Protein AF-A0AB39U797-F1 (afdb_monomer_lite)

Foldseek 3Di:
DPQPKDKAKAFFQFFWDWDWDQDPVRDTFIWIKTWGFGDDVPDDTAIEIEIEHDPRRVVLVCQCVDPPNRRGGGQIKMWMAGWDDDPPPHTYGHTDDIDSDDPVRDPRPPPVVCVVVVDDDD

Secondary structure (DSSP, 8-state):
-----EEEEEEESSPPEEEEEE-TTSSEEEEEEEEEEEEETTEEEEEEEEEE-HHHHHHHHHHHT-SSS---TT-EEEEEEEEEPPSSS-EEEEEEEEES--TT------HHHHHHH-----

Organism: NCBI:txid3059038

Radius of gyration: 16.32 Å; chains: 1; bounding box: 32×41×49 Å

pLDDT: mean 81.35, std 17.3, range [38.88, 96.5]

Structure (mmCIF, N/CA/C/O backbone):
data_AF-A0AB39U797-F1
#
_entry.id   AF-A0AB39U797-F1
#
loop_
_atom_site.group_PDB
_atom_site.id
_atom_site.type_symbol
_atom_site.label_atom_id
_atom_site.label_alt_id
_atom_site.label_comp_id
_atom_site.label_asym_id
_atom_site.label_entity_id
_atom_site.label_seq_id
_atom_site.pdbx_PDB_ins_code
_atom_site.Cartn_x
_atom_site.Cartn_y
_atom_site.Cartn_z
_atom_site.occupancy
_atom_site.B_iso_or_equiv
_atom_site.auth_seq_id
_atom_site.auth_comp_id
_atom_site.auth_asym_id
_atom_site.auth_atom_id
_atom_site.pdbx_PDB_model_num
ATOM 1 N N . MET A 1 1 ? 15.899 19.124 6.247 1.00 41.41 1 MET A N 1
ATOM 2 C CA . MET A 1 1 ? 14.515 19.015 5.736 1.00 41.41 1 MET A CA 1
ATOM 3 C C . MET A 1 1 ? 13.696 18.230 6.752 1.00 41.41 1 MET A C 1
ATOM 5 O O . MET A 1 1 ? 13.707 17.011 6.709 1.00 41.41 1 MET A O 1
ATOM 9 N N . SER A 1 2 ? 13.058 18.914 7.703 1.00 42.97 2 SER A N 1
ATOM 10 C CA . SER A 1 2 ? 12.106 18.302 8.643 1.00 42.97 2 SER A CA 1
ATOM 11 C C . SER A 1 2 ? 10.716 18.399 8.020 1.00 42.97 2 SER A C 1
ATOM 13 O O . SER A 1 2 ? 9.949 19.295 8.351 1.00 42.97 2 SER A O 1
ATOM 15 N N . GLY A 1 3 ? 10.449 17.581 7.004 1.00 57.16 3 GLY A N 1
ATOM 16 C CA . GLY A 1 3 ? 9.075 17.386 6.550 1.00 57.16 3 GLY A CA 1
ATOM 17 C C . GLY A 1 3 ? 8.428 16.396 7.502 1.00 57.16 3 GLY A C 1
ATOM 18 O O . GLY A 1 3 ? 8.991 15.316 7.678 1.00 57.16 3 GLY A O 1
ATOM 19 N N . ASP A 1 4 ? 7.310 16.770 8.122 1.00 71.81 4 ASP A N 1
ATOM 20 C CA . ASP A 1 4 ? 6.597 15.927 9.082 1.00 71.81 4 ASP A CA 1
ATOM 21 C C . ASP A 1 4 ? 6.399 14.528 8.501 1.00 71.81 4 ASP A C 1
ATOM 23 O O . ASP A 1 4 ? 5.705 14.324 7.501 1.00 71.81 4 ASP A O 1
ATOM 27 N N . PHE A 1 5 ? 7.097 13.568 9.093 1.00 84.38 5 PHE A N 1
ATOM 28 C CA . PHE A 1 5 ? 7.033 12.180 8.690 1.00 84.38 5 PHE A CA 1
ATOM 29 C C . PHE A 1 5 ? 5.905 11.529 9.470 1.00 84.38 5 PHE A C 1
ATOM 31 O O . PHE A 1 5 ? 5.866 11.631 10.696 1.00 84.38 5 PHE A O 1
ATOM 38 N N . VAL A 1 6 ? 4.980 10.876 8.771 1.00 91.44 6 VAL A N 1
ATOM 39 C 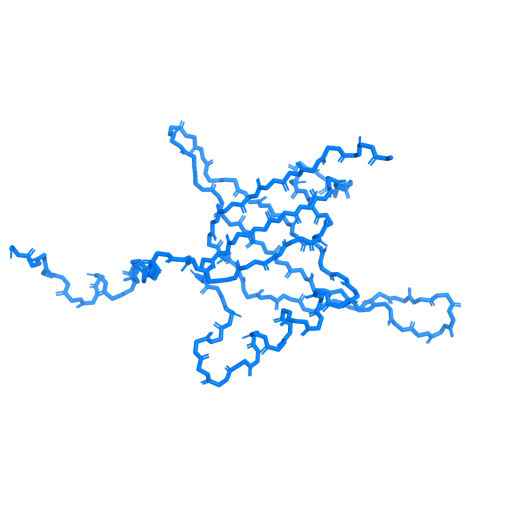CA . VAL A 1 6 ? 3.801 10.309 9.416 1.00 91.44 6 VAL A CA 1
ATOM 40 C C . VAL A 1 6 ? 3.714 8.818 9.176 1.00 91.44 6 VAL A C 1
ATOM 42 O O . VAL A 1 6 ? 3.972 8.341 8.072 1.00 91.44 6 VAL A O 1
ATOM 45 N N . TYR A 1 7 ? 3.322 8.106 10.226 1.00 90.88 7 TYR A N 1
ATOM 46 C CA . TYR A 1 7 ? 3.146 6.665 10.232 1.00 90.88 7 TYR A CA 1
ATOM 47 C C . TYR A 1 7 ? 1.665 6.302 10.301 1.00 90.88 7 TYR A C 1
ATOM 49 O O . TYR A 1 7 ? 0.869 6.999 10.931 1.00 90.88 7 TYR A O 1
ATOM 57 N N . VAL A 1 8 ? 1.310 5.204 9.644 1.00 92.12 8 VAL A N 1
ATOM 58 C CA . VAL A 1 8 ? -0.003 4.565 9.701 1.00 92.12 8 VAL A CA 1
ATOM 59 C C . VAL A 1 8 ? 0.184 3.055 9.795 1.00 92.12 8 VAL A C 1
ATOM 61 O O . VAL A 1 8 ? 1.126 2.503 9.227 1.00 92.12 8 VAL A O 1
ATOM 64 N N . ALA A 1 9 ? -0.717 2.394 10.511 1.00 92.25 9 ALA A N 1
ATOM 65 C CA . ALA A 1 9 ? -0.758 0.945 10.623 1.00 92.25 9 ALA A CA 1
ATOM 66 C C . ALA A 1 9 ? -2.203 0.479 10.452 1.00 92.25 9 ALA A C 1
ATOM 68 O O . ALA A 1 9 ? -3.123 1.114 10.969 1.00 92.25 9 ALA A O 1
ATOM 69 N N . GLY A 1 10 ? -2.408 -0.592 9.696 1.00 92.38 10 GLY A N 1
ATOM 70 C CA . GLY A 1 10 ? -3.743 -1.086 9.387 1.00 92.38 10 GLY A CA 1
ATOM 71 C C . GLY A 1 10 ? -3.728 -2.123 8.278 1.00 92.38 10 GLY A C 1
ATOM 72 O O . GLY A 1 10 ? -2.669 -2.570 7.842 1.00 92.38 10 GLY A O 1
ATOM 73 N N . ASN A 1 11 ? -4.908 -2.501 7.805 1.00 94.44 11 ASN A N 1
ATOM 74 C CA . ASN A 1 11 ? -5.055 -3.534 6.785 1.00 94.44 11 ASN A CA 1
ATOM 75 C C . ASN A 1 11 ? -5.208 -2.915 5.396 1.00 94.44 11 ASN A C 1
ATOM 77 O O . ASN A 1 11 ? -5.811 -1.850 5.236 1.00 94.44 11 ASN A O 1
ATOM 81 N N . LEU A 1 12 ? -4.710 -3.595 4.366 1.00 94.88 12 LEU A N 1
ATOM 82 C CA . LEU A 1 12 ? -4.980 -3.210 2.986 1.00 94.88 12 LEU A CA 1
ATOM 83 C C . LEU A 1 12 ? -6.475 -3.353 2.678 1.00 94.88 12 LEU A C 1
ATOM 85 O O . LEU A 1 12 ? -7.042 -4.441 2.738 1.00 94.88 12 LEU A O 1
ATOM 89 N N . ALA A 1 13 ? -7.119 -2.245 2.318 1.00 93.75 13 ALA A N 1
ATOM 90 C CA . ALA A 1 13 ? -8.530 -2.208 1.942 1.00 93.75 13 ALA A CA 1
ATOM 91 C C . ALA A 1 13 ? -8.780 -2.811 0.548 1.00 93.75 13 ALA A C 1
ATOM 93 O O . ALA A 1 13 ? -9.870 -3.310 0.262 1.00 93.75 13 ALA A O 1
ATOM 94 N N . THR A 1 14 ? -7.768 -2.762 -0.320 1.00 93.56 14 THR A N 1
ATOM 95 C CA . THR A 1 14 ? -7.773 -3.311 -1.681 1.00 93.56 14 THR A CA 1
ATOM 96 C C . THR A 1 14 ? -6.405 -3.888 -2.012 1.00 93.56 14 THR A C 1
ATOM 98 O O . THR A 1 14 ? -5.414 -3.492 -1.396 1.00 93.56 14 THR A O 1
ATOM 101 N N . ASP A 1 15 ? -6.333 -4.732 -3.040 1.00 95.75 15 ASP A N 1
ATOM 102 C CA . ASP A 1 15 ? -5.048 -5.192 -3.568 1.00 95.75 15 ASP A CA 1
ATOM 103 C C . ASP A 1 15 ? -4.169 -4.013 -4.030 1.00 95.75 15 ASP A C 1
ATOM 105 O O . ASP A 1 15 ? -4.701 -2.970 -4.456 1.00 95.75 15 ASP A O 1
ATOM 109 N N . PRO A 1 16 ? -2.829 -4.147 -3.956 1.00 96.06 16 PRO A N 1
ATOM 110 C CA . PRO A 1 16 ? -1.908 -3.159 -4.505 1.00 96.06 16 PRO A CA 1
ATOM 111 C C . PRO A 1 16 ? -2.183 -2.921 -5.993 1.00 96.06 16 PRO A C 1
ATOM 113 O O . PRO A 1 16 ? -2.139 -3.849 -6.799 1.00 96.06 16 PRO A O 1
ATOM 116 N N . ARG A 1 17 ? -2.434 -1.668 -6.390 1.00 95.69 17 ARG A N 1
ATOM 117 C CA . ARG A 1 17 ? -2.651 -1.326 -7.807 1.00 95.69 17 ARG A CA 1
ATOM 118 C C . ARG A 1 17 ? -1.397 -0.720 -8.414 1.00 95.69 17 ARG A C 1
ATOM 120 O O . ARG A 1 17 ? -0.819 0.219 -7.869 1.00 95.69 17 ARG A O 1
ATOM 127 N N . VAL A 1 18 ? -1.022 -1.202 -9.590 1.00 94.88 18 VAL A N 1
ATOM 128 C CA . VAL A 1 18 ? 0.013 -0.579 -10.416 1.00 94.88 18 VAL A CA 1
ATOM 129 C C . VAL A 1 18 ? -0.657 0.435 -11.334 1.00 94.88 18 VAL A C 1
ATOM 131 O O . VAL A 1 18 ? -1.621 0.115 -12.026 1.00 94.88 18 VAL A O 1
ATOM 134 N N . GLN A 1 19 ? -0.148 1.662 -11.356 1.00 93.31 19 GLN A N 1
ATOM 135 C CA . GLN A 1 19 ? -0.585 2.691 -12.289 1.00 93.31 19 GLN A CA 1
ATOM 136 C C . GLN A 1 19 ? 0.613 3.259 -13.038 1.00 93.31 19 GLN A C 1
ATOM 138 O O . GLN A 1 19 ? 1.666 3.512 -12.454 1.00 93.31 19 GLN A O 1
ATOM 143 N N . ARG A 1 20 ? 0.431 3.472 -14.341 1.00 92.31 20 ARG A N 1
ATOM 144 C CA . ARG A 1 20 ? 1.422 4.081 -15.226 1.00 92.31 20 ARG A CA 1
ATOM 145 C C . ARG A 1 20 ? 0.958 5.470 -15.634 1.00 92.31 20 ARG A C 1
ATOM 147 O O . ARG A 1 20 ? -0.202 5.656 -15.998 1.00 92.31 20 ARG A O 1
ATOM 154 N N . PHE A 1 21 ? 1.869 6.426 -15.569 1.00 86.69 21 PHE A N 1
ATOM 155 C CA . PHE A 1 21 ? 1.668 7.810 -15.970 1.00 86.69 21 PHE A CA 1
ATOM 156 C C . PHE A 1 21 ? 2.631 8.139 -17.109 1.00 86.69 21 PHE A C 1
ATOM 158 O O . PHE A 1 21 ? 3.758 7.656 -17.081 1.00 86.69 21 PHE A O 1
ATOM 165 N N . PRO A 1 22 ? 2.234 8.939 -18.106 1.00 85.38 22 PRO A N 1
ATOM 166 C CA . PRO A 1 22 ? 3.173 9.413 -19.118 1.00 85.38 22 PRO A CA 1
ATOM 167 C C . PRO A 1 22 ? 4.316 10.205 -18.468 1.00 85.38 22 PRO A C 1
ATOM 169 O O . PRO A 1 22 ? 4.054 11.099 -17.660 1.00 85.38 22 PRO A O 1
ATOM 172 N N . ALA A 1 23 ? 5.559 9.880 -18.817 1.00 81.00 23 ALA A N 1
ATOM 173 C CA . ALA A 1 23 ? 6.750 10.638 -18.447 1.00 81.00 23 ALA A CA 1
ATOM 174 C C . ALA A 1 23 ? 7.216 11.524 -19.620 1.00 81.00 23 ALA A C 1
ATOM 176 O O . ALA A 1 23 ? 6.803 11.348 -20.768 1.00 81.00 23 ALA A O 1
ATOM 177 N N . ALA A 1 24 ? 8.044 12.529 -19.322 1.00 74.38 24 ALA A N 1
ATOM 178 C CA . ALA A 1 24 ? 8.445 13.567 -20.280 1.00 74.38 24 ALA A CA 1
ATOM 179 C C . ALA A 1 24 ? 9.363 13.067 -21.416 1.00 74.38 24 ALA A C 1
ATOM 181 O O . ALA A 1 24 ? 9.509 13.740 -22.430 1.00 74.38 24 ALA A O 1
ATOM 182 N N . ASP A 1 25 ? 9.971 11.898 -21.253 1.00 80.31 25 ASP A N 1
ATOM 183 C CA . ASP A 1 25 ? 10.928 11.256 -22.160 1.00 80.31 25 ASP A CA 1
ATOM 184 C C . ASP A 1 25 ? 10.278 10.243 -23.122 1.00 80.31 25 ASP A C 1
ATOM 186 O O . ASP A 1 25 ? 10.974 9.510 -23.821 1.00 80.31 25 ASP A O 1
ATOM 190 N N . GLY A 1 26 ? 8.943 10.180 -23.159 1.00 70.69 26 GLY A N 1
ATOM 191 C CA . GLY A 1 26 ? 8.213 9.163 -23.918 1.00 70.69 26 GLY A CA 1
ATOM 192 C C . GLY A 1 26 ? 8.135 7.804 -23.214 1.00 70.69 26 GLY A C 1
ATOM 193 O O . GLY A 1 26 ? 7.594 6.860 -23.789 1.00 70.69 26 GLY A O 1
ATOM 194 N N . MET A 1 27 ? 8.628 7.702 -21.974 1.00 80.81 27 MET A N 1
ATOM 195 C CA . MET A 1 27 ? 8.470 6.525 -21.120 1.00 80.81 27 MET A CA 1
ATOM 196 C C . MET A 1 27 ? 7.235 6.654 -20.217 1.00 80.81 27 MET A C 1
ATOM 198 O O . MET A 1 27 ? 6.468 7.620 -20.282 1.00 80.81 27 MET A O 1
ATOM 202 N N . TYR A 1 28 ? 7.029 5.653 -19.358 1.00 79.81 28 TYR A N 1
ATOM 203 C CA . TYR A 1 28 ? 5.989 5.667 -18.335 1.00 79.81 28 TYR A CA 1
ATOM 204 C C . TYR A 1 28 ? 6.589 5.683 -16.929 1.00 79.81 28 TYR A C 1
ATOM 206 O O . TYR A 1 28 ? 7.361 4.799 -16.558 1.00 79.81 28 TYR A O 1
ATOM 214 N N . ASP A 1 29 ? 6.132 6.629 -16.118 1.00 86.00 29 ASP A N 1
ATOM 215 C CA . ASP A 1 29 ? 6.304 6.627 -14.673 1.00 86.00 29 ASP A CA 1
ATOM 216 C C . ASP A 1 29 ? 5.353 5.599 -14.060 1.00 86.00 29 ASP A C 1
ATOM 218 O O . ASP A 1 29 ? 4.131 5.759 -14.071 1.00 86.00 29 ASP A O 1
ATOM 222 N N . GLU A 1 30 ? 5.909 4.533 -13.500 1.00 91.75 30 GLU A N 1
ATOM 223 C CA . GLU A 1 30 ? 5.132 3.518 -12.797 1.00 91.75 30 GLU A CA 1
ATOM 224 C C . GLU A 1 30 ? 5.105 3.798 -11.291 1.00 91.75 30 GLU A C 1
ATOM 226 O O . GLU A 1 30 ? 6.133 4.070 -10.667 1.00 91.75 30 GLU A O 1
ATOM 231 N N . VAL A 1 31 ? 3.919 3.688 -10.701 1.00 94.00 31 VAL A N 1
ATOM 232 C CA . VAL A 1 31 ? 3.647 3.898 -9.277 1.00 94.00 31 VAL A CA 1
ATOM 233 C C . VAL A 1 31 ? 2.806 2.735 -8.769 1.00 94.00 31 VAL A C 1
ATOM 235 O O . VAL A 1 31 ? 1.920 2.255 -9.476 1.00 94.00 31 VAL A O 1
ATOM 238 N N . VAL A 1 32 ? 3.052 2.303 -7.533 1.00 96.50 32 VAL A N 1
ATOM 239 C CA . VAL A 1 32 ? 2.149 1.388 -6.828 1.00 96.50 32 VAL A CA 1
ATOM 240 C C . VAL A 1 32 ? 1.346 2.180 -5.813 1.00 96.50 32 VAL A C 1
ATOM 242 O O . VAL A 1 32 ? 1.914 2.914 -5.003 1.00 96.50 32 VAL A O 1
ATOM 245 N N . TRP A 1 33 ? 0.028 2.020 -5.856 1.00 96.19 33 TRP A N 1
ATOM 246 C CA . TRP A 1 33 ? -0.868 2.574 -4.857 1.00 96.19 33 TRP A CA 1
ATOM 247 C C . TRP A 1 33 ? -1.363 1.492 -3.916 1.00 96.19 33 TRP A C 1
ATOM 249 O O . TRP A 1 33 ? -1.822 0.434 -4.350 1.00 96.19 33 TRP A O 1
ATOM 259 N N . LEU A 1 34 ? -1.330 1.814 -2.629 1.00 95.94 34 LEU A N 1
ATOM 260 C CA . LEU A 1 34 ? -1.960 1.036 -1.572 1.00 95.94 34 LEU A CA 1
ATOM 261 C C . LEU A 1 34 ? -3.065 1.879 -0.942 1.00 95.94 34 LEU A C 1
ATOM 263 O O . LEU A 1 34 ? -2.955 3.103 -0.860 1.00 95.94 34 LEU A O 1
ATOM 267 N N . THR A 1 35 ? -4.122 1.233 -0.470 1.00 95.81 35 THR A N 1
ATOM 268 C CA . THR A 1 35 ? -5.141 1.880 0.359 1.00 95.81 35 THR A CA 1
ATOM 269 C C . THR A 1 35 ? -5.183 1.152 1.689 1.00 95.81 35 THR A C 1
ATOM 271 O O . THR A 1 35 ? -5.529 -0.024 1.723 1.00 95.81 35 THR A O 1
ATOM 274 N N . VAL A 1 36 ? -4.815 1.838 2.769 1.00 94.75 36 VAL A N 1
ATOM 275 C CA . VAL A 1 36 ? -4.795 1.275 4.123 1.00 94.75 36 VAL A CA 1
ATOM 276 C C . VAL A 1 36 ? -6.037 1.737 4.869 1.00 94.75 36 VAL A C 1
ATOM 278 O O . VAL A 1 36 ? -6.302 2.938 4.934 1.00 94.75 36 VAL A O 1
ATOM 281 N N . ALA A 1 37 ? -6.786 0.787 5.419 1.00 94.44 37 ALA A N 1
ATOM 282 C CA . ALA A 1 37 ? -7.855 1.028 6.373 1.00 94.44 37 ALA A CA 1
ATOM 283 C C . ALA A 1 37 ? -7.258 1.082 7.785 1.00 94.44 37 ALA A C 1
ATOM 285 O O . ALA A 1 37 ? -6.719 0.091 8.281 1.00 94.44 37 ALA A O 1
ATOM 286 N N . VAL A 1 38 ? -7.343 2.250 8.416 1.00 92.94 38 VAL A N 1
ATOM 287 C CA . VAL A 1 38 ? -6.852 2.519 9.769 1.00 92.94 38 VAL A CA 1
ATOM 288 C C . VAL A 1 38 ? -8.058 2.660 10.687 1.00 92.94 38 VAL A C 1
ATOM 290 O O . VAL A 1 38 ? -8.889 3.553 10.512 1.00 92.94 38 VAL A O 1
ATOM 293 N N . ASN A 1 39 ? -8.168 1.757 11.655 1.00 90.38 39 ASN A N 1
ATOM 294 C CA . ASN A 1 39 ? -9.236 1.796 12.646 1.00 90.38 39 ASN A CA 1
ATOM 295 C C . ASN A 1 39 ? -8.813 2.652 13.839 1.00 90.38 39 ASN A C 1
ATOM 297 O O . ASN A 1 39 ? -7.689 2.545 14.324 1.00 90.38 39 ASN A O 1
ATOM 301 N N . HIS A 1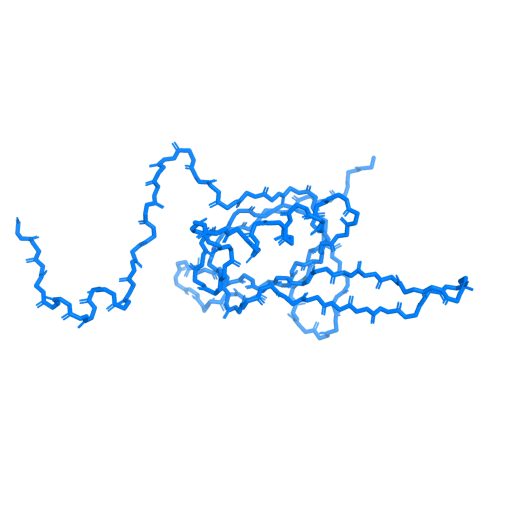 40 ? -9.745 3.469 14.321 1.00 86.06 40 HIS A N 1
ATOM 302 C CA . HIS A 1 40 ? -9.543 4.393 15.431 1.00 86.06 40 HIS A CA 1
ATOM 303 C C . HIS A 1 40 ? -10.551 4.090 16.537 1.00 86.06 40 HIS A C 1
ATOM 305 O O . HIS A 1 40 ? -11.721 3.819 16.261 1.00 86.06 40 HIS A O 1
ATOM 311 N N . THR A 1 41 ? -10.130 4.158 17.799 1.00 89.94 41 THR A N 1
ATOM 312 C CA . THR A 1 41 ? -11.048 3.967 18.928 1.00 89.94 41 THR A CA 1
ATOM 313 C C . THR A 1 41 ? -12.081 5.092 18.951 1.00 89.94 41 THR A C 1
ATOM 315 O O . THR A 1 41 ? -11.731 6.256 19.121 1.00 89.94 41 THR A O 1
ATOM 318 N N . GLY A 1 42 ? -13.360 4.746 18.789 1.00 88.19 42 GLY A N 1
ATOM 319 C CA . GLY A 1 42 ? -14.465 5.707 18.864 1.00 88.19 42 GLY A CA 1
ATOM 320 C C . GLY A 1 42 ? -14.632 6.612 17.638 1.00 88.19 42 GLY A C 1
ATOM 321 O O . GLY A 1 42 ? -15.380 7.583 17.710 1.00 88.19 42 GLY A O 1
ATOM 322 N N . ALA A 1 43 ? -13.972 6.308 16.517 1.00 89.62 43 ALA A N 1
ATOM 323 C CA . ALA A 1 43 ? -14.137 7.039 15.263 1.00 89.62 43 ALA A CA 1
ATOM 324 C C . ALA A 1 43 ? -14.292 6.085 14.071 1.00 89.62 43 ALA A C 1
ATOM 326 O O . ALA A 1 43 ? -13.986 4.896 14.149 1.00 89.62 43 ALA A O 1
ATOM 327 N N . ALA A 1 44 ? -14.798 6.616 12.959 1.00 90.38 44 ALA A N 1
ATOM 328 C CA . ALA A 1 44 ? -14.914 5.857 11.721 1.00 90.38 44 ALA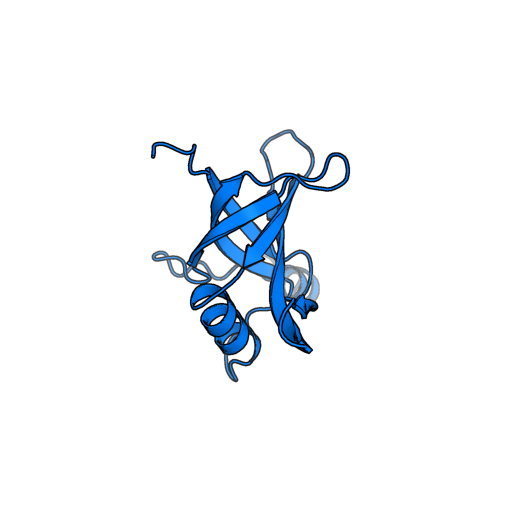 A CA 1
ATOM 329 C C . ALA A 1 44 ? -13.531 5.460 11.177 1.00 90.38 44 ALA A C 1
ATOM 331 O O . ALA A 1 44 ? -12.549 6.184 11.357 1.00 90.38 44 ALA A O 1
ATOM 332 N N . THR A 1 45 ? -13.477 4.331 10.466 1.00 91.00 45 THR A N 1
ATOM 333 C CA . THR A 1 45 ? -12.275 3.871 9.763 1.00 91.00 45 THR A CA 1
ATOM 334 C C . THR A 1 45 ? -11.777 4.935 8.786 1.00 91.00 45 THR A C 1
ATOM 336 O O . THR A 1 45 ? -12.511 5.400 7.910 1.00 91.00 45 THR A O 1
ATOM 339 N N . GLU A 1 46 ? -10.505 5.296 8.912 1.00 92.38 46 GLU A N 1
ATOM 340 C CA . GLU A 1 46 ? -9.812 6.197 7.999 1.00 92.38 46 GLU A CA 1
ATOM 341 C C . GLU A 1 46 ? -9.206 5.391 6.846 1.00 92.38 46 GLU A C 1
ATOM 343 O O . GLU A 1 46 ? -8.572 4.361 7.058 1.00 92.38 46 GLU A O 1
ATOM 348 N N . TYR A 1 47 ? -9.354 5.882 5.615 1.00 93.00 47 TYR A N 1
ATOM 349 C CA . TYR A 1 47 ? -8.711 5.293 4.442 1.00 93.00 47 TYR A CA 1
ATOM 350 C C . TYR A 1 47 ? -7.580 6.196 3.958 1.00 93.00 47 TYR A C 1
ATOM 352 O O . TYR A 1 47 ? -7.821 7.320 3.508 1.00 93.00 47 TYR A O 1
ATOM 360 N N . VAL A 1 48 ? -6.351 5.689 4.025 1.00 94.00 48 VAL A N 1
ATOM 361 C CA . VAL A 1 48 ? -5.136 6.419 3.650 1.00 94.00 48 VAL A CA 1
ATOM 362 C C . VAL A 1 48 ? -4.568 5.836 2.363 1.00 94.00 48 VAL A C 1
ATOM 364 O O . VAL A 1 48 ? -4.294 4.639 2.280 1.00 94.00 48 VAL A O 1
ATOM 367 N N . GLU A 1 49 ? -4.370 6.679 1.349 1.00 95.38 49 GLU A N 1
ATOM 368 C CA . GLU A 1 49 ? -3.683 6.280 0.119 1.00 95.38 49 GLU A CA 1
ATOM 369 C C . GLU A 1 49 ? -2.164 6.412 0.279 1.00 95.38 49 GLU A C 1
ATOM 371 O O . GLU A 1 49 ? -1.648 7.457 0.679 1.00 95.38 49 GLU A O 1
ATOM 376 N N . LEU A 1 50 ? -1.429 5.361 -0.071 1.00 95.25 50 LEU A N 1
ATOM 377 C CA . LEU A 1 50 ? 0.029 5.364 -0.087 1.00 95.25 50 LEU A CA 1
ATOM 378 C C . LEU A 1 50 ? 0.515 5.334 -1.530 1.00 95.25 50 LEU A C 1
ATOM 380 O O . LEU A 1 50 ? 0.098 4.486 -2.315 1.00 95.25 50 LEU A O 1
ATOM 384 N N . GLU A 1 51 ? 1.413 6.252 -1.861 1.00 95.31 51 GLU A N 1
ATOM 385 C CA . GLU A 1 51 ? 2.079 6.332 -3.156 1.00 95.31 51 GLU A CA 1
ATOM 386 C C . GLU A 1 51 ? 3.499 5.775 -3.024 1.00 95.31 51 GLU A C 1
ATOM 388 O O . GLU A 1 51 ? 4.365 6.422 -2.428 1.00 95.31 51 GLU A O 1
ATOM 393 N N . ALA A 1 52 ? 3.751 4.591 -3.581 1.00 94.94 52 ALA A N 1
ATOM 394 C CA . ALA A 1 52 ? 5.071 3.976 -3.605 1.00 94.94 52 ALA A CA 1
ATOM 395 C C . ALA A 1 52 ? 5.766 4.201 -4.954 1.00 94.94 52 ALA A C 1
ATOM 397 O O . ALA A 1 52 ? 5.223 3.903 -6.022 1.00 94.94 52 ALA A O 1
ATOM 398 N N . ARG A 1 53 ? 7.005 4.698 -4.895 1.00 92.88 53 ARG A N 1
ATOM 399 C CA . ARG A 1 53 ? 7.884 4.941 -6.050 1.00 92.88 53 ARG A CA 1
ATOM 400 C C . ARG A 1 53 ? 9.269 4.333 -5.823 1.00 92.88 53 ARG A C 1
ATOM 402 O O . ARG A 1 53 ? 9.589 3.894 -4.719 1.00 92.88 53 ARG A O 1
ATOM 409 N N . GLY A 1 54 ? 10.095 4.319 -6.870 1.00 90.06 54 GLY A N 1
ATOM 410 C CA . GLY A 1 54 ? 11.494 3.890 -6.789 1.00 90.06 54 GLY A CA 1
ATOM 411 C C . GLY A 1 54 ? 11.649 2.463 -6.252 1.00 90.06 54 GLY A C 1
ATOM 412 O O . GLY A 1 54 ? 10.903 1.568 -6.640 1.00 90.06 54 GLY A O 1
ATOM 413 N N . LYS A 1 55 ? 12.603 2.253 -5.337 1.00 87.94 55 LYS A N 1
ATOM 414 C CA . LYS A 1 55 ? 12.890 0.927 -4.761 1.00 87.94 55 LYS A CA 1
ATOM 415 C C . LYS A 1 55 ? 11.725 0.360 -3.944 1.00 87.94 55 LYS A C 1
ATOM 417 O O . LYS A 1 55 ? 11.438 -0.827 -4.052 1.00 87.94 55 LYS A O 1
ATOM 422 N N . THR A 1 56 ? 11.021 1.198 -3.182 1.00 90.31 56 THR A N 1
ATOM 423 C CA . THR A 1 56 ? 9.876 0.772 -2.358 1.00 90.31 56 THR A CA 1
ATOM 424 C C . THR A 1 56 ? 8.747 0.205 -3.218 1.00 90.31 56 THR A C 1
ATOM 426 O O . THR A 1 56 ? 8.118 -0.779 -2.844 1.00 90.31 56 THR A O 1
ATOM 429 N N . LYS A 1 57 ? 8.529 0.777 -4.408 1.00 93.19 57 LYS A N 1
ATOM 430 C CA . LYS A 1 57 ? 7.575 0.252 -5.393 1.00 93.19 57 LYS A CA 1
ATOM 431 C C . LYS A 1 57 ? 7.922 -1.176 -5.825 1.00 93.19 57 LYS A C 1
ATOM 433 O O . LYS A 1 57 ? 7.044 -2.030 -5.822 1.00 93.19 57 LYS A O 1
ATOM 438 N N . GLU A 1 58 ? 9.176 -1.437 -6.199 1.00 92.06 58 GLU A N 1
ATOM 439 C CA . GLU A 1 58 ? 9.588 -2.782 -6.635 1.00 92.06 58 GLU A CA 1
ATOM 440 C C . GLU A 1 58 ? 9.526 -3.794 -5.486 1.00 92.06 58 GLU A C 1
ATOM 442 O O . GLU A 1 58 ? 9.079 -4.919 -5.689 1.00 92.06 58 GLU A O 1
ATOM 447 N N . TYR A 1 59 ? 9.878 -3.380 -4.265 1.00 91.31 59 TYR A N 1
ATOM 448 C CA . TYR A 1 59 ? 9.716 -4.220 -3.077 1.00 91.31 59 TYR A CA 1
ATOM 449 C C . TYR A 1 59 ? 8.257 -4.652 -2.874 1.00 91.31 59 TYR A C 1
ATOM 451 O O . TYR A 1 59 ? 7.976 -5.840 -2.744 1.00 91.31 59 TYR A O 1
ATOM 459 N N . ILE A 1 60 ? 7.314 -3.709 -2.944 1.00 93.44 60 ILE A N 1
ATOM 460 C CA . ILE A 1 60 ? 5.880 -3.999 -2.802 1.00 93.44 60 ILE A CA 1
ATOM 461 C C . ILE A 1 60 ? 5.367 -4.897 -3.933 1.00 93.44 60 ILE A C 1
ATOM 463 O O . ILE A 1 60 ? 4.571 -5.794 -3.674 1.00 93.44 60 ILE A O 1
ATOM 467 N N . LYS A 1 61 ? 5.823 -4.698 -5.177 1.00 94.25 61 LYS A N 1
ATOM 468 C CA . LYS A 1 61 ? 5.460 -5.582 -6.300 1.00 94.25 61 LYS A CA 1
ATOM 469 C C . LYS A 1 61 ? 5.916 -7.015 -6.057 1.00 94.25 61 LYS A C 1
ATOM 471 O O . LYS A 1 61 ? 5.151 -7.936 -6.313 1.00 94.25 61 LYS A O 1
ATOM 476 N N . ASN A 1 62 ? 7.130 -7.192 -5.541 1.00 91.88 62 ASN A N 1
ATOM 477 C CA . ASN A 1 62 ? 7.657 -8.516 -5.230 1.00 91.88 62 ASN A CA 1
ATOM 478 C C . ASN A 1 62 ? 6.872 -9.185 -4.098 1.00 91.88 62 ASN A C 1
ATOM 480 O O . ASN A 1 62 ? 6.564 -10.365 -4.210 1.00 91.88 62 ASN A O 1
ATOM 484 N N . LEU A 1 63 ? 6.494 -8.437 -3.055 1.00 92.62 63 LEU A N 1
ATOM 485 C CA . LEU A 1 63 ? 5.633 -8.956 -1.988 1.00 92.62 63 LEU A CA 1
ATOM 486 C C . LEU A 1 63 ? 4.240 -9.338 -2.503 1.00 92.62 63 LEU A C 1
ATOM 488 O O . LEU A 1 63 ? 3.716 -10.382 -2.139 1.00 92.62 63 LEU A O 1
ATOM 492 N N . ALA A 1 64 ? 3.640 -8.524 -3.372 1.00 93.69 64 ALA A N 1
ATOM 493 C CA . ALA A 1 64 ? 2.335 -8.825 -3.962 1.00 93.69 64 ALA A CA 1
ATOM 494 C C . ALA A 1 64 ? 2.373 -10.044 -4.903 1.00 93.69 64 ALA A C 1
ATOM 496 O O . ALA A 1 64 ? 1.372 -10.734 -5.062 1.00 93.69 64 ALA A O 1
ATOM 497 N N . ALA A 1 65 ? 3.526 -10.312 -5.522 1.00 93.06 65 ALA A N 1
ATOM 498 C CA . ALA A 1 65 ? 3.753 -11.458 -6.400 1.00 93.06 65 ALA A CA 1
ATOM 499 C C . ALA A 1 65 ? 4.360 -12.678 -5.679 1.00 93.06 65 ALA A C 1
ATOM 501 O O . ALA A 1 65 ? 4.719 -13.654 -6.342 1.00 93.06 65 ALA A O 1
ATOM 502 N N . ALA A 1 66 ? 4.525 -12.626 -4.352 1.00 89.81 66 ALA A N 1
ATOM 503 C CA . ALA A 1 66 ? 5.1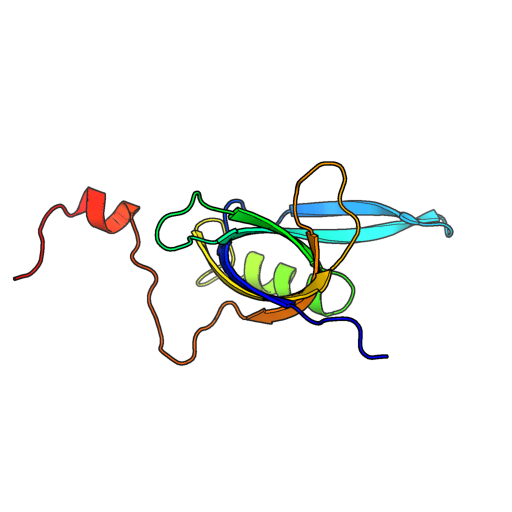52 -13.702 -3.600 1.00 89.81 66 ALA A CA 1
ATOM 504 C C . ALA A 1 66 ? 4.305 -14.990 -3.666 1.00 89.81 66 ALA A C 1
ATOM 506 O O . ALA A 1 66 ? 3.078 -14.929 -3.585 1.00 89.81 66 ALA A O 1
ATOM 507 N N . PRO A 1 67 ? 4.932 -16.172 -3.805 1.00 85.25 67 PRO A N 1
ATOM 508 C CA . PRO A 1 67 ? 4.203 -17.438 -3.903 1.00 85.25 67 PRO A CA 1
ATOM 509 C C . PRO A 1 67 ? 3.611 -17.905 -2.565 1.00 85.25 67 PRO A C 1
ATOM 511 O O . PRO A 1 67 ? 2.722 -18.752 -2.555 1.00 85.25 67 PRO A O 1
ATOM 514 N N . VAL A 1 68 ? 4.118 -17.379 -1.448 1.00 85.44 68 VAL A N 1
ATOM 515 C CA . VAL A 1 68 ? 3.677 -17.674 -0.082 1.00 85.44 68 VAL A CA 1
ATOM 516 C C . VAL A 1 68 ? 3.389 -16.338 0.589 1.00 85.44 68 VAL A C 1
ATOM 518 O O . VAL A 1 68 ? 4.208 -15.427 0.482 1.00 85.44 68 VAL A O 1
ATOM 521 N N . ASP A 1 69 ? 2.215 -16.229 1.211 1.00 84.00 69 ASP A N 1
ATOM 522 C CA . ASP A 1 69 ? 1.709 -15.028 1.887 1.00 84.00 69 ASP A CA 1
ATOM 523 C C . ASP A 1 69 ? 1.853 -13.729 1.068 1.00 84.00 69 ASP A C 1
ATOM 525 O O .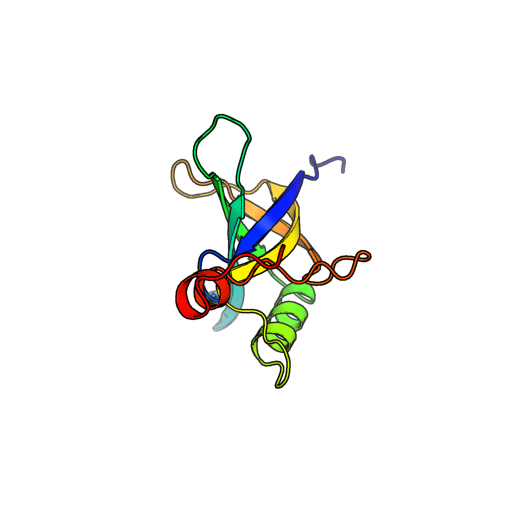 ASP A 1 69 ? 2.489 -12.767 1.512 1.00 84.00 69 ASP A O 1
ATOM 529 N N . PRO A 1 70 ? 1.274 -13.674 -0.151 1.00 91.38 70 PRO A N 1
ATOM 530 C CA . PRO A 1 70 ? 1.344 -12.480 -0.978 1.00 91.38 70 PRO A CA 1
ATOM 531 C C . PRO A 1 70 ? 0.693 -11.281 -0.288 1.00 91.38 70 PRO A C 1
ATOM 533 O O . PRO A 1 70 ? -0.352 -11.392 0.356 1.00 91.38 70 PRO A O 1
ATOM 536 N N . LEU A 1 71 ? 1.270 -10.100 -0.506 1.00 92.69 71 LEU A N 1
ATOM 537 C CA . LEU A 1 71 ? 0.662 -8.844 -0.082 1.00 92.69 71 LEU A CA 1
ATOM 538 C C . LEU A 1 71 ? -0.618 -8.577 -0.889 1.00 92.69 71 LEU A C 1
ATOM 540 O O . LEU A 1 71 ? -0.559 -8.198 -2.060 1.00 92.69 71 LEU A O 1
ATOM 544 N N . CYS A 1 72 ? -1.769 -8.713 -0.242 1.00 93.44 72 CYS A N 1
ATOM 545 C CA . CYS A 1 72 ? -3.085 -8.580 -0.856 1.00 93.44 72 CYS A CA 1
ATOM 546 C C . CYS A 1 72 ? -4.060 -7.834 0.066 1.00 93.44 72 CYS A C 1
ATOM 548 O O . CYS A 1 72 ? -3.716 -7.379 1.161 1.00 93.44 72 CYS A O 1
ATOM 550 N N . LYS A 1 73 ? -5.301 -7.656 -0.385 1.00 93.56 73 LYS A N 1
ATOM 551 C CA . LYS A 1 73 ? -6.380 -7.138 0.455 1.00 93.56 73 LYS A CA 1
ATOM 552 C C . LYS A 1 73 ? -6.460 -7.931 1.766 1.00 93.56 73 LYS A C 1
ATOM 554 O O . LYS A 1 73 ? -6.525 -9.152 1.767 1.00 93.56 73 LYS A O 1
ATOM 559 N N . GLY A 1 74 ? -6.525 -7.214 2.884 1.00 90.50 74 GLY A N 1
ATOM 560 C CA . GLY A 1 74 ? -6.573 -7.790 4.226 1.00 90.50 74 GLY A CA 1
ATOM 561 C C . GLY A 1 74 ? -5.206 -7.926 4.895 1.00 90.50 74 GLY A C 1
ATOM 562 O O . GLY A 1 74 ? -5.163 -7.931 6.124 1.00 90.50 74 GLY A O 1
ATOM 563 N N . SER A 1 75 ? -4.095 -7.927 4.146 1.00 91.44 75 SER A N 1
ATOM 564 C CA . SER A 1 75 ? -2.752 -7.939 4.737 1.00 91.44 75 SER A CA 1
ATOM 565 C C . SER A 1 75 ? -2.549 -6.728 5.645 1.00 91.44 75 SER A C 1
ATOM 567 O O . SER A 1 75 ? -2.876 -5.596 5.272 1.00 91.44 75 SER A O 1
ATOM 569 N N . PHE A 1 76 ? -2.009 -6.958 6.840 1.00 91.69 76 PHE A N 1
ATOM 570 C CA . PHE A 1 76 ? -1.621 -5.879 7.739 1.00 91.69 76 PHE A CA 1
ATOM 571 C C . PHE A 1 76 ? -0.312 -5.248 7.272 1.00 91.69 76 PHE A C 1
ATOM 573 O O . PHE A 1 76 ? 0.612 -5.937 6.844 1.00 91.69 76 PHE A O 1
ATOM 580 N N . VAL A 1 77 ? -0.241 -3.924 7.345 1.00 92.56 77 VAL A N 1
ATOM 581 C CA . VAL A 1 77 ? 0.934 -3.154 6.957 1.00 92.56 77 VAL A CA 1
ATOM 582 C C . VAL A 1 77 ? 1.186 -2.022 7.942 1.00 92.56 77 VAL A C 1
ATOM 584 O O . VAL A 1 77 ? 0.262 -1.400 8.469 1.00 92.56 77 VAL A O 1
ATOM 587 N N . MET A 1 78 ? 2.461 -1.707 8.127 1.00 92.62 78 MET A N 1
ATOM 588 C CA . MET A 1 78 ? 2.937 -0.473 8.733 1.00 92.62 78 MET A CA 1
ATOM 589 C C . MET A 1 78 ? 3.637 0.350 7.660 1.00 92.62 78 MET A C 1
ATOM 591 O O . MET A 1 78 ? 4.551 -0.118 6.981 1.00 92.62 78 MET A O 1
ATOM 595 N N . ALA A 1 79 ? 3.204 1.591 7.498 1.00 92.31 79 ALA A N 1
ATOM 596 C CA . ALA A 1 79 ? 3.682 2.478 6.456 1.00 92.31 79 ALA A CA 1
ATOM 597 C C . ALA A 1 79 ? 4.047 3.837 7.042 1.00 92.31 79 ALA A C 1
ATOM 599 O O . ALA A 1 79 ? 3.321 4.390 7.862 1.00 92.31 79 ALA A O 1
ATOM 600 N N . GLY A 1 80 ? 5.170 4.386 6.596 1.00 91.75 80 GLY A N 1
ATOM 601 C CA . GLY A 1 80 ? 5.662 5.699 6.986 1.00 91.75 80 GLY A CA 1
ATOM 602 C C . GLY A 1 80 ? 6.006 6.532 5.761 1.00 91.75 80 GLY A C 1
ATOM 603 O O . GLY A 1 80 ? 6.596 6.028 4.801 1.00 91.75 80 GLY A O 1
ATOM 604 N N . GLY A 1 81 ? 5.647 7.810 5.765 1.00 92.75 81 GLY A N 1
ATOM 605 C CA . GLY A 1 81 ? 5.887 8.663 4.613 1.00 92.75 81 GLY A CA 1
ATOM 606 C C . GLY A 1 81 ? 5.604 10.137 4.838 1.00 92.75 81 GLY A C 1
ATOM 607 O O . GLY A 1 81 ? 5.124 10.559 5.889 1.00 92.75 81 GLY A O 1
ATOM 608 N N . SER A 1 82 ? 5.888 10.931 3.810 1.00 92.94 82 SER A N 1
ATOM 609 C CA . SER A 1 82 ? 5.606 12.366 3.818 1.00 92.94 82 SER A CA 1
ATOM 610 C C . SER A 1 82 ? 4.191 12.641 3.298 1.00 92.94 82 SER A C 1
ATOM 612 O O . SER A 1 82 ? 3.821 12.091 2.253 1.00 92.94 82 SER A O 1
ATOM 614 N N . PRO A 1 83 ? 3.403 13.512 3.950 1.00 91.56 83 PRO A N 1
ATOM 615 C CA . PRO A 1 83 ? 2.108 13.941 3.441 1.00 91.56 83 PRO A CA 1
ATOM 616 C C . PRO A 1 83 ? 2.201 14.495 2.020 1.00 91.56 83 PRO A C 1
ATOM 618 O O . PRO A 1 83 ? 3.127 15.226 1.664 1.00 91.56 83 PRO A O 1
ATOM 621 N N . ALA A 1 84 ? 1.221 14.152 1.194 1.00 88.88 84 ALA A N 1
ATOM 622 C CA . ALA A 1 84 ? 1.127 14.618 -0.177 1.00 88.88 84 ALA A CA 1
ATOM 623 C C . ALA A 1 84 ? -0.262 15.183 -0.455 1.00 88.88 84 ALA A C 1
ATOM 625 O O . ALA A 1 84 ? -1.259 14.718 0.094 1.00 88.88 84 ALA A O 1
ATOM 626 N N . LYS A 1 85 ? -0.337 16.157 -1.367 1.00 81.81 85 LYS A N 1
ATOM 627 C CA . LYS A 1 85 ? -1.628 16.645 -1.858 1.00 81.81 85 LYS A CA 1
ATOM 628 C C . LYS A 1 85 ? -2.377 15.494 -2.535 1.00 81.81 85 LYS A C 1
ATOM 630 O O . LYS A 1 85 ? -1.871 14.888 -3.486 1.00 81.81 85 LYS A O 1
ATOM 635 N N . ALA A 1 86 ? -3.572 15.207 -2.038 1.00 77.56 86 ALA A N 1
ATOM 636 C CA . ALA A 1 86 ? -4.535 14.315 -2.663 1.00 77.56 86 ALA A CA 1
ATOM 637 C C . ALA A 1 86 ? -5.619 15.131 -3.379 1.00 77.56 86 ALA A C 1
ATOM 639 O O . ALA A 1 86 ? -5.795 16.321 -3.111 1.00 77.56 86 ALA A O 1
ATOM 640 N N . LYS A 1 87 ? -6.360 14.492 -4.288 1.00 72.62 87 LYS A N 1
ATOM 641 C CA . LYS A 1 87 ? -7.605 15.070 -4.805 1.00 72.62 87 LYS A CA 1
ATOM 642 C C . LYS A 1 87 ? -8.728 14.778 -3.799 1.00 72.62 87 LYS A C 1
ATOM 644 O O . LYS A 1 87 ? -8.979 13.617 -3.489 1.00 72.62 87 LYS A O 1
ATOM 649 N N . GLY A 1 88 ? -9.406 15.822 -3.323 1.00 71.75 88 GLY A N 1
ATOM 650 C CA . GLY A 1 88 ? -10.486 15.718 -2.330 1.00 71.75 88 GLY A CA 1
ATOM 651 C C . GLY A 1 88 ? -9.991 15.559 -0.885 1.00 71.75 88 GLY A C 1
ATOM 652 O O . GLY A 1 88 ? -8.838 15.850 -0.587 1.00 71.75 88 GLY A O 1
ATOM 653 N N . ASN A 1 89 ? -10.867 15.077 0.004 1.00 68.75 89 ASN A N 1
ATOM 654 C CA . ASN A 1 89 ? -10.602 14.915 1.446 1.00 68.75 89 ASN A CA 1
ATOM 655 C C . ASN A 1 89 ? -9.832 13.633 1.820 1.00 68.75 89 ASN A C 1
ATOM 657 O O . ASN A 1 89 ? -9.743 13.289 2.996 1.00 68.75 89 ASN A O 1
ATOM 661 N N . LYS A 1 90 ? -9.299 12.887 0.847 1.00 77.19 90 LYS A N 1
ATOM 662 C CA . LYS A 1 90 ? -8.550 11.660 1.141 1.00 77.19 90 LYS A CA 1
ATOM 663 C C . LYS A 1 90 ? -7.141 11.999 1.591 1.00 77.19 90 LYS A C 1
ATOM 665 O O . LYS A 1 90 ? -6.464 12.816 0.974 1.00 77.19 90 LYS A O 1
ATOM 670 N N . ARG A 1 91 ? -6.670 11.344 2.643 1.00 87.88 91 ARG A N 1
ATOM 671 C CA . ARG A 1 91 ? -5.290 11.502 3.084 1.00 87.88 91 ARG A CA 1
ATOM 672 C C . ARG A 1 91 ? -4.369 10.672 2.202 1.00 87.88 91 ARG A C 1
ATOM 674 O O . ARG A 1 91 ? -4.667 9.517 1.903 1.00 87.88 91 ARG A O 1
ATOM 681 N N . LYS A 1 92 ? -3.239 11.260 1.810 1.00 92.44 92 LYS A N 1
ATOM 682 C CA . LYS A 1 92 ? -2.242 10.606 0.967 1.00 92.44 92 LYS A CA 1
ATOM 683 C C . LYS A 1 92 ? -0.837 10.783 1.526 1.00 92.44 92 LYS A C 1
ATOM 685 O O . LYS A 1 92 ? -0.455 11.896 1.887 1.00 92.44 92 LYS A O 1
ATOM 690 N N . LEU A 1 93 ? -0.059 9.704 1.530 1.00 93.00 93 LEU A N 1
ATOM 691 C CA . LEU A 1 93 ? 1.350 9.701 1.922 1.00 93.00 93 LEU A CA 1
ATOM 692 C C . LEU A 1 93 ? 2.230 9.245 0.751 1.00 93.00 93 LEU A C 1
ATOM 694 O O . LEU A 1 93 ? 1.923 8.262 0.080 1.00 93.00 93 LEU A O 1
ATOM 698 N N . LYS A 1 94 ? 3.347 9.938 0.516 1.00 93.38 94 LYS A N 1
ATOM 699 C CA . LYS A 1 94 ? 4.458 9.420 -0.293 1.00 93.38 94 LYS A CA 1
ATOM 700 C C . LYS A 1 94 ? 5.271 8.477 0.573 1.00 93.38 94 LYS A C 1
ATOM 702 O O . LYS A 1 94 ? 5.861 8.907 1.563 1.00 93.38 94 LYS A O 1
ATOM 707 N N . LEU A 1 95 ? 5.263 7.207 0.204 1.00 91.94 95 LEU A N 1
ATOM 708 C CA . LEU A 1 95 ? 5.796 6.133 1.019 1.00 91.94 95 LEU A CA 1
ATOM 709 C C . LEU A 1 95 ? 7.326 6.162 1.041 1.00 91.94 95 LEU A C 1
ATOM 711 O O . LEU A 1 95 ? 7.968 6.261 -0.004 1.00 91.94 95 LEU A O 1
ATOM 715 N N . VAL A 1 96 ? 7.895 6.041 2.237 1.00 87.94 96 VAL A N 1
ATOM 716 C CA . VAL A 1 96 ? 9.345 5.972 2.470 1.00 87.94 96 VAL A CA 1
ATOM 717 C C . VAL A 1 96 ? 9.697 4.716 3.266 1.00 87.94 96 VAL A C 1
ATOM 719 O O . VAL A 1 96 ? 10.656 4.033 2.923 1.00 87.94 96 VAL A O 1
ATOM 722 N N . VAL A 1 97 ? 8.895 4.380 4.278 1.00 86.00 97 VAL A N 1
ATOM 723 C CA . VAL A 1 97 ? 9.024 3.169 5.099 1.00 86.00 97 VAL A CA 1
ATOM 724 C C . VAL A 1 97 ? 7.810 2.280 4.860 1.00 86.00 97 VAL A C 1
ATOM 726 O O . VAL A 1 97 ? 6.683 2.771 4.831 1.00 86.00 97 VAL A O 1
ATOM 729 N N . PHE A 1 98 ? 8.031 0.979 4.698 1.00 90.06 98 PHE A N 1
ATOM 730 C CA . PHE A 1 98 ? 6.975 -0.010 4.519 1.00 90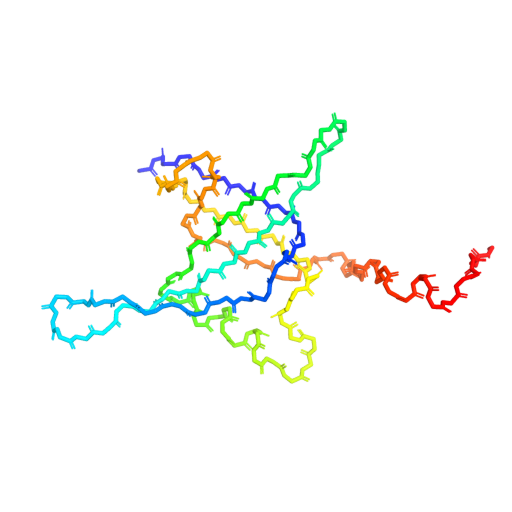.06 98 PHE A CA 1
ATOM 731 C C . PHE A 1 98 ? 7.393 -1.335 5.156 1.00 90.06 98 PHE A C 1
ATOM 733 O O . PHE A 1 98 ? 8.503 -1.799 4.906 1.00 90.06 98 PHE A O 1
ATOM 740 N N . SER A 1 99 ? 6.501 -1.930 5.945 1.00 86.31 99 SER A N 1
ATOM 741 C CA . SER A 1 99 ? 6.624 -3.290 6.466 1.00 86.31 99 SER A CA 1
ATOM 742 C C . SER A 1 99 ? 5.268 -3.982 6.400 1.00 86.31 99 SER A C 1
ATOM 744 O O . SER A 1 99 ? 4.265 -3.403 6.814 1.00 86.31 99 SER A O 1
ATOM 746 N N . SER A 1 100 ? 5.238 -5.213 5.901 1.00 78.50 100 SER A N 1
ATOM 747 C CA . SER A 1 100 ? 4.099 -6.134 6.035 1.00 78.50 100 SER A CA 1
ATOM 748 C C . SER A 1 100 ? 4.299 -7.141 7.169 1.00 78.50 100 SER A C 1
ATOM 750 O O . SER A 1 100 ? 3.377 -7.865 7.522 1.00 78.50 100 SER A O 1
ATOM 752 N N . GLU A 1 101 ? 5.495 -7.174 7.757 1.00 72.50 101 GLU A N 1
ATOM 753 C CA . GLU A 1 101 ? 5.831 -8.043 8.877 1.00 72.50 101 GLU A CA 1
ATOM 754 C C . GLU A 1 101 ? 5.769 -7.249 10.182 1.00 72.50 101 GLU A C 1
ATOM 756 O O . GLU A 1 101 ? 6.220 -6.098 10.263 1.00 72.50 101 GLU A O 1
ATOM 761 N N . THR A 1 102 ? 5.217 -7.873 11.220 1.00 59.25 102 THR A N 1
ATOM 762 C CA . THR A 1 102 ? 5.299 -7.368 12.590 1.00 59.25 102 THR A CA 1
ATOM 763 C C . THR A 1 102 ? 6.287 -8.234 13.361 1.00 59.25 102 THR A C 1
ATOM 765 O O . THR A 1 102 ? 6.258 -9.457 13.259 1.00 59.25 102 THR A O 1
ATOM 768 N N . SER A 1 103 ? 7.153 -7.620 14.171 1.00 50.41 103 SER A N 1
ATOM 769 C CA . SER A 1 103 ? 8.117 -8.342 15.022 1.00 50.41 103 SER A CA 1
ATOM 770 C C . SER A 1 103 ? 7.462 -9.264 16.059 1.00 50.41 103 SER A C 1
ATOM 772 O O . SER A 1 103 ? 8.145 -10.049 16.707 1.00 50.41 103 SER A O 1
ATOM 774 N N . LEU A 1 104 ? 6.145 -9.153 16.228 1.00 48.28 104 LEU A N 1
ATOM 775 C CA . LEU A 1 104 ? 5.341 -9.929 17.161 1.00 48.28 104 LEU A CA 1
ATOM 776 C C . LEU A 1 104 ? 4.690 -11.159 16.512 1.00 48.28 104 LEU A C 1
ATOM 778 O O . LEU A 1 104 ? 3.979 -11.874 17.208 1.00 48.28 104 LEU A O 1
ATOM 782 N N . GLY A 1 105 ? 4.905 -11.407 15.211 1.00 44.66 105 GLY A N 1
ATOM 783 C CA . GLY A 1 105 ? 4.290 -12.544 14.522 1.00 44.66 105 GLY A CA 1
ATOM 784 C C . GLY A 1 105 ? 2.765 -12.535 14.634 1.00 44.66 105 GLY A C 1
ATOM 785 O O . GLY A 1 105 ? 2.161 -13.596 14.751 1.00 44.66 105 GLY A O 1
ATOM 786 N N . TYR A 1 106 ? 2.147 -11.344 14.676 1.00 44.69 106 TYR A N 1
ATOM 787 C CA . TYR A 1 106 ? 0.692 -11.236 14.709 1.00 44.69 106 TYR A CA 1
ATOM 788 C C . TYR A 1 106 ? 0.136 -11.824 13.413 1.00 44.69 106 TYR A C 1
ATOM 790 O O . TYR A 1 106 ? 0.122 -11.154 12.379 1.00 44.69 106 TYR A O 1
ATOM 798 N N . ASP A 1 107 ? -0.353 -13.058 13.496 1.00 49.28 107 ASP A N 1
ATOM 799 C CA . ASP A 1 107 ? -1.346 -13.561 12.564 1.00 49.28 107 ASP A CA 1
ATOM 800 C C . ASP A 1 107 ? -2.571 -12.664 12.717 1.00 49.28 107 ASP A C 1
ATOM 802 O O . ASP A 1 107 ? -3.250 -12.638 13.748 1.00 49.28 107 ASP A O 1
ATOM 806 N N . VAL A 1 108 ? -2.815 -11.845 11.698 1.00 51.38 108 VAL A N 1
ATOM 807 C CA . VAL A 1 108 ? -4.034 -11.050 11.612 1.00 51.38 108 VAL A CA 1
ATOM 808 C C . VAL A 1 108 ? -5.206 -12.016 11.745 1.00 51.38 108 VAL A C 1
ATOM 810 O O . VAL A 1 108 ? -5.288 -12.985 10.991 1.00 51.38 108 VAL A O 1
ATOM 813 N N . LEU A 1 109 ? -6.113 -11.746 12.688 1.00 49.31 109 LEU A N 1
ATOM 814 C CA . LEU A 1 109 ? -7.379 -12.466 12.826 1.00 49.31 109 LEU A CA 1
ATOM 815 C C . LEU A 1 109 ? -8.062 -12.532 11.456 1.00 49.31 109 LEU A C 1
ATOM 817 O O . LEU A 1 109 ? -8.592 -11.539 10.951 1.00 49.31 109 LEU A O 1
ATOM 821 N N . ASN A 1 110 ? -8.001 -13.709 10.837 1.00 54.44 110 ASN A N 1
ATOM 822 C CA . ASN A 1 110 ? -8.647 -13.972 9.568 1.00 54.44 110 ASN A CA 1
ATOM 823 C C . ASN A 1 110 ? -10.158 -14.008 9.825 1.00 54.44 110 ASN A C 1
ATOM 825 O O . ASN A 1 110 ? -10.702 -15.010 10.291 1.00 54.44 110 ASN A O 1
ATOM 829 N N . TRP A 1 111 ? -10.820 -12.882 9.562 1.00 48.66 111 TRP A N 1
ATOM 830 C CA . TRP A 1 111 ? -12.258 -12.710 9.768 1.00 48.66 111 TRP A CA 1
ATOM 831 C C . TRP A 1 111 ? -13.094 -13.748 9.013 1.00 48.66 111 TRP A C 1
ATOM 833 O O . TRP A 1 111 ? -14.099 -14.217 9.546 1.00 48.66 111 TRP A O 1
ATOM 843 N N . ASP A 1 112 ? -12.649 -14.174 7.827 1.00 54.59 112 ASP A N 1
ATOM 844 C CA . ASP A 1 112 ? -13.320 -15.229 7.065 1.00 54.59 112 ASP A CA 1
ATOM 845 C C . ASP A 1 112 ? -13.162 -16.603 7.740 1.00 54.59 112 ASP A C 1
ATOM 847 O O . ASP A 1 112 ? -14.095 -17.405 7.727 1.00 54.59 112 ASP A O 1
ATOM 851 N N . ARG A 1 113 ? -12.023 -16.869 8.397 1.00 48.44 113 ARG A N 1
ATOM 852 C CA . ARG A 1 113 ? -11.800 -18.095 9.188 1.00 48.44 113 ARG A CA 1
ATOM 853 C C . ARG A 1 113 ? -12.663 -18.128 10.453 1.00 48.44 113 ARG A C 1
ATOM 855 O O . ARG A 1 113 ? -13.282 -19.149 10.733 1.00 48.44 113 ARG A O 1
ATOM 862 N N . LEU A 1 114 ? -12.786 -17.005 11.164 1.00 51.75 114 LEU A N 1
ATOM 863 C CA . LEU A 1 114 ? -13.667 -16.886 12.338 1.00 51.75 114 LEU A CA 1
ATOM 864 C C . LEU A 1 114 ? -15.139 -17.127 11.986 1.00 51.75 114 LEU A C 1
ATOM 866 O O . LEU A 1 114 ? -15.866 -17.752 12.756 1.00 51.75 114 LEU A O 1
ATOM 870 N N . HIS A 1 115 ? -15.582 -16.659 10.815 1.00 52.31 115 HIS A N 1
ATOM 871 C CA . HIS A 1 115 ? -16.961 -16.861 10.381 1.00 52.31 115 HIS A CA 1
ATOM 872 C C . HIS A 1 115 ? -17.245 -18.277 9.880 1.00 52.31 115 HIS A C 1
ATOM 874 O O . HIS A 1 115 ? -18.381 -18.736 10.000 1.00 52.31 115 HIS A O 1
ATOM 880 N N . LYS A 1 116 ? -16.239 -18.966 9.330 1.00 50.91 116 LYS A N 1
ATOM 881 C CA . LYS A 1 116 ? -16.393 -20.340 8.841 1.00 50.91 116 LYS A CA 1
ATOM 882 C C . LYS A 1 116 ? -16.385 -21.371 9.968 1.00 50.91 116 LYS A C 1
ATOM 884 O O . LYS A 1 116 ? -17.132 -22.341 9.877 1.00 50.91 116 LYS A O 1
ATOM 889 N N . ASP A 1 117 ? -15.601 -21.133 11.021 1.00 53.53 117 ASP A N 1
ATOM 890 C CA . ASP A 1 117 ? -15.385 -22.126 12.078 1.00 53.53 117 ASP A CA 1
ATOM 891 C C . ASP A 1 117 ? -16.201 -21.886 13.355 1.00 53.53 117 ASP A C 1
ATOM 893 O O . ASP A 1 117 ? -16.339 -22.821 14.137 1.00 53.53 117 ASP A O 1
ATOM 897 N N . GLY A 1 118 ? -16.814 -20.707 13.547 1.00 49.34 118 GLY A N 1
ATOM 898 C CA . GLY A 1 118 ? -17.995 -20.511 14.409 1.00 49.34 118 GLY A CA 1
ATOM 899 C C . GLY A 1 118 ? -17.960 -21.111 15.823 1.00 49.34 118 GLY A C 1
ATOM 900 O O . GLY A 1 118 ? -19.018 -21.341 16.408 1.00 49.34 118 GLY A O 1
ATOM 901 N N . LYS A 1 119 ? -16.781 -21.383 16.379 1.00 44.53 119 LYS A N 1
ATOM 902 C CA . LYS A 1 119 ? -16.584 -21.842 17.746 1.00 44.53 119 LYS A CA 1
ATOM 903 C C . LYS A 1 119 ? -15.412 -21.074 18.318 1.00 44.53 119 LYS A C 1
ATOM 905 O O . LYS A 1 119 ? -14.296 -21.151 17.821 1.00 44.53 119 LYS A O 1
ATOM 910 N N . SER A 1 120 ? -15.722 -20.281 19.332 1.00 42.69 120 SER A N 1
ATOM 911 C CA . SER A 1 120 ? -14.737 -19.777 20.273 1.00 42.69 120 SER A CA 1
ATOM 912 C C . SER A 1 120 ? -14.085 -20.977 20.951 1.00 42.69 120 SER A C 1
ATOM 914 O O . SER A 1 120 ? -14.799 -21.778 21.558 1.00 42.69 120 SER A O 1
ATOM 916 N N . ASP A 1 121 ? -12.768 -21.101 20.830 1.00 41.84 121 ASP A N 1
ATOM 917 C CA . ASP A 1 121 ? -12.005 -21.967 21.722 1.00 41.84 121 ASP A CA 1
ATOM 918 C C . ASP A 1 121 ? -12.078 -21.350 23.131 1.00 41.84 121 ASP A C 1
ATOM 920 O O . ASP A 1 121 ? -11.726 -20.181 23.318 1.00 41.84 121 ASP A O 1
ATOM 924 N N . GLU A 1 122 ? -12.645 -22.112 24.072 1.00 38.88 122 GLU A N 1
ATOM 925 C CA . GLU A 1 122 ? -12.575 -21.868 25.522 1.00 38.88 122 GLU A CA 1
ATOM 926 C C . GLU A 1 122 ? -11.147 -22.052 26.052 1.00 38.88 122 GLU A C 1
ATOM 928 O O . GLU A 1 122 ? -10.443 -22.972 25.569 1.00 38.88 122 GLU A O 1
#

Sequence (122 aa):
MSGDFVYVAGNLATDPRVQRFPAADGMYDEVVWLTVAVNHTGAATEYVELEARGKTKEYIKNLAAAPVDPLCKGSFVMAGGSPAKAKGNKRKLKLVVFSSETSLGYDVLNWDRLHKDGKSDE